Protein AF-A0A257KDQ7-F1 (afdb_monomer_lite)

Radius of gyration: 18.87 Å; chains: 1; bounding box: 33×30×52 Å

Secondary structure (DSSP, 8-state):
-HHHHHHHHHHS-HHHHHHHHHHHHHHHHHHHHHHHHHH-TT------HHHHHHHHHHHHHHHHHHHHHHHHHHH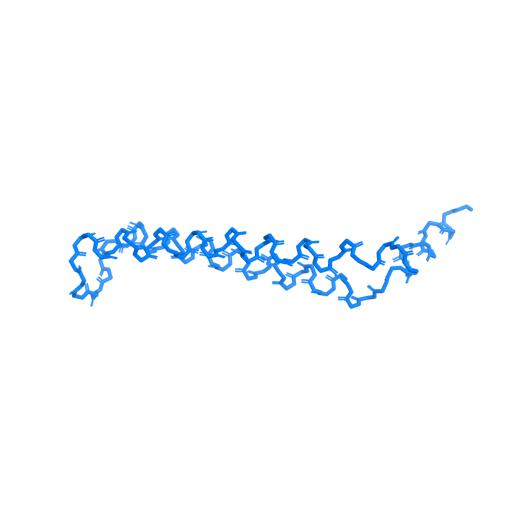TTS--

Foldseek 3Di:
DVVVVVVVVVPPDPVLVVVVVVLVVVLVVLLVVLVCLVPVPPDPDPDDPVVSPVVSVVSNVVSVVSVVVSVVVVVVVVPD

Sequence (80 aa):
MLQKLIQVYMKKSPQQRFLLIIAMLFFLIYLTLGLLLLFWKSLPLQLNPMQRTLFGSLVVVYALFRFWRFYQSHIHEQED

Structure (mmCIF, N/CA/C/O backbone):
data_AF-A0A257KDQ7-F1
#
_entry.id   AF-A0A257KDQ7-F1
#
loop_
_atom_site.group_PDB
_atom_site.id
_atom_site.type_symbol
_atom_site.label_atom_id
_atom_site.label_alt_id
_atom_site.label_comp_id
_atom_site.label_asym_id
_atom_site.label_entity_id
_atom_site.label_seq_id
_atom_site.pdbx_PDB_ins_code
_atom_site.Cartn_x
_atom_site.Cartn_y
_atom_site.Cartn_z
_atom_site.occupancy
_atom_site.B_iso_or_equiv
_atom_site.auth_seq_id
_atom_site.auth_comp_id
_atom_site.auth_asym_id
_atom_site.auth_atom_id
_atom_site.pdbx_PDB_model_num
ATOM 1 N N . MET A 1 1 ? 15.225 -23.020 -31.869 1.00 61.78 1 MET A N 1
ATOM 2 C CA . MET A 1 1 ? 13.976 -22.223 -31.764 1.00 61.78 1 MET A CA 1
ATOM 3 C C . MET A 1 1 ? 13.761 -21.609 -30.378 1.00 61.78 1 MET A C 1
ATOM 5 O O . MET A 1 1 ? 13.375 -20.451 -30.313 1.00 61.78 1 MET A O 1
ATOM 9 N N . LEU A 1 2 ? 14.091 -22.310 -29.285 1.00 73.19 2 LEU A N 1
ATOM 10 C CA . LEU A 1 2 ? 13.970 -21.804 -27.903 1.00 73.19 2 LEU A CA 1
ATOM 11 C C . LEU A 1 2 ? 14.744 -20.500 -27.621 1.00 73.19 2 LEU A C 1
ATOM 13 O O . LEU A 1 2 ? 14.275 -19.646 -26.879 1.00 73.19 2 LEU A O 1
ATOM 17 N N . GLN A 1 3 ? 15.889 -20.290 -28.275 1.00 71.75 3 GLN A N 1
ATOM 18 C CA . GLN A 1 3 ? 16.702 -19.083 -28.077 1.00 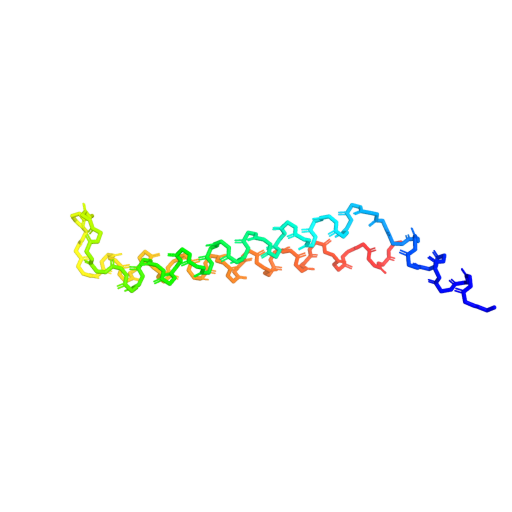71.75 3 GLN A CA 1
ATOM 19 C C . GLN A 1 3 ? 16.019 -17.783 -28.539 1.00 71.75 3 GLN A C 1
ATOM 21 O O . GLN A 1 3 ? 16.270 -16.728 -27.960 1.00 71.75 3 GLN A O 1
ATOM 26 N N . LYS A 1 4 ? 15.109 -17.839 -29.525 1.00 66.81 4 LYS A N 1
ATOM 27 C CA . LYS A 1 4 ? 14.343 -16.655 -29.956 1.00 66.81 4 LYS A CA 1
ATOM 28 C C . LYS A 1 4 ? 13.323 -16.215 -28.900 1.00 66.81 4 LYS A C 1
ATOM 30 O O . LYS A 1 4 ? 13.111 -15.022 -28.731 1.00 66.81 4 LYS A O 1
ATOM 35 N N . LEU A 1 5 ? 12.746 -17.157 -28.150 1.00 71.31 5 LEU A N 1
ATOM 36 C CA . LEU A 1 5 ? 11.796 -16.855 -27.072 1.00 71.31 5 LEU A CA 1
ATOM 37 C C . LEU A 1 5 ? 12.490 -16.156 -25.895 1.00 71.31 5 LEU A C 1
ATOM 39 O O . LEU A 1 5 ? 11.964 -15.188 -25.351 1.00 71.31 5 LEU A O 1
ATOM 43 N N . ILE A 1 6 ? 13.708 -16.591 -25.564 1.00 69.75 6 ILE A N 1
ATOM 44 C CA . ILE A 1 6 ? 14.531 -15.982 -24.508 1.00 69.75 6 ILE A CA 1
ATOM 45 C C . ILE A 1 6 ? 14.955 -14.559 -24.906 1.00 69.75 6 ILE A C 1
ATOM 47 O O . ILE A 1 6 ? 14.876 -13.647 -24.091 1.00 69.75 6 ILE A O 1
ATOM 51 N N . GLN A 1 7 ? 15.319 -14.338 -26.173 1.00 65.69 7 GLN A N 1
ATOM 52 C CA . GLN A 1 7 ? 15.646 -13.011 -26.716 1.00 65.69 7 GLN A CA 1
ATOM 53 C C . GLN A 1 7 ? 14.458 -12.033 -26.654 1.00 65.69 7 GLN A C 1
ATOM 55 O O . GLN A 1 7 ? 14.635 -10.881 -26.267 1.00 65.69 7 GLN A O 1
ATOM 60 N N . VAL A 1 8 ? 13.236 -12.486 -26.958 1.00 65.25 8 VAL A N 1
ATOM 61 C CA . VAL A 1 8 ? 12.013 -11.666 -26.832 1.00 65.25 8 VAL A CA 1
ATOM 62 C C . VAL A 1 8 ? 11.709 -11.343 -25.364 1.00 65.25 8 VAL A C 1
ATOM 64 O O . VAL A 1 8 ? 11.361 -10.209 -25.037 1.00 65.25 8 VAL A O 1
ATOM 67 N N . TYR A 1 9 ? 11.917 -12.300 -24.454 1.00 61.78 9 TYR A N 1
ATOM 68 C CA . TYR A 1 9 ? 11.806 -12.053 -23.015 1.00 61.78 9 TYR A CA 1
ATOM 69 C C . TYR A 1 9 ? 12.929 -11.165 -22.458 1.00 61.78 9 TYR A C 1
ATOM 71 O O . TYR A 1 9 ? 12.699 -10.513 -21.442 1.00 61.78 9 TYR A O 1
ATOM 79 N N . MET A 1 10 ? 14.106 -11.102 -23.080 1.00 60.69 10 MET A N 1
ATOM 80 C CA . MET A 1 10 ? 15.185 -10.186 -22.683 1.00 60.69 10 MET A CA 1
ATOM 81 C C . MET A 1 10 ? 15.072 -8.792 -23.317 1.00 60.69 10 MET A C 1
ATOM 83 O O . MET A 1 10 ? 15.618 -7.844 -22.765 1.00 60.69 10 MET A O 1
ATOM 87 N N . LYS A 1 11 ? 14.339 -8.637 -24.429 1.00 56.25 11 LYS A N 1
ATOM 88 C CA . LYS A 1 11 ? 14.083 -7.334 -25.075 1.00 56.25 11 LYS A CA 1
ATOM 89 C C . LYS A 1 11 ? 13.063 -6.455 -24.344 1.00 56.25 11 LYS A C 1
ATOM 91 O O . LYS A 1 11 ? 13.032 -5.253 -24.578 1.00 56.25 11 LYS A O 1
ATOM 96 N N . LYS A 1 12 ? 12.237 -7.024 -23.458 1.00 52.94 12 LYS A N 1
ATOM 97 C CA . LYS A 1 12 ? 11.403 -6.228 -22.546 1.00 52.94 12 LYS A CA 1
ATOM 98 C C . LYS A 1 12 ? 12.307 -5.582 -21.498 1.00 52.94 12 LYS A C 1
ATOM 100 O O . LYS A 1 12 ? 12.933 -6.300 -20.720 1.00 52.94 12 LYS A O 1
ATOM 105 N N . SER A 1 13 ? 12.349 -4.248 -21.504 1.00 64.44 13 SER A N 1
ATOM 106 C CA . SER A 1 13 ? 13.127 -3.413 -20.584 1.00 64.44 13 SER A CA 1
ATOM 107 C C . SER A 1 13 ? 13.092 -3.977 -19.148 1.00 64.44 13 SER A C 1
ATOM 109 O O . SER A 1 13 ? 12.004 -4.155 -18.583 1.00 64.44 13 SER A O 1
ATOM 111 N N . PRO A 1 14 ? 14.254 -4.264 -18.526 1.00 61.53 14 PRO A N 1
ATOM 112 C CA . PRO A 1 14 ? 14.331 -4.709 -17.132 1.00 61.53 14 PRO A CA 1
ATOM 113 C C . PRO A 1 14 ? 13.630 -3.744 -16.166 1.00 61.53 14 PRO A C 1
ATOM 115 O O . PRO A 1 14 ? 13.065 -4.171 -15.158 1.00 61.53 14 PRO A O 1
ATOM 118 N N . GLN A 1 15 ? 13.612 -2.450 -16.502 1.00 62.06 15 GLN A N 1
ATOM 119 C CA . GLN A 1 15 ? 13.002 -1.403 -15.687 1.00 62.06 15 GLN A CA 1
ATOM 120 C C . GLN A 1 15 ? 11.476 -1.539 -15.617 1.00 62.06 15 GLN A C 1
ATOM 122 O O . GLN A 1 15 ? 10.912 -1.378 -14.536 1.00 62.06 15 GLN A O 1
ATOM 127 N N . GLN A 1 16 ? 10.808 -1.934 -16.708 1.00 67.69 16 GLN A N 1
ATOM 128 C CA . GLN A 1 16 ? 9.354 -2.157 -16.709 1.00 67.69 16 GLN A CA 1
ATOM 129 C C . GLN A 1 16 ? 8.947 -3.316 -15.782 1.00 67.69 16 GLN A C 1
ATOM 131 O O . GLN A 1 16 ? 7.928 -3.249 -15.094 1.00 67.69 16 GLN A O 1
ATOM 136 N N . ARG A 1 17 ? 9.764 -4.374 -15.703 1.00 73.50 17 ARG A N 1
ATOM 137 C CA . ARG A 1 17 ? 9.517 -5.512 -14.796 1.00 73.50 17 ARG A CA 1
ATOM 138 C C . ARG A 1 17 ? 9.800 -5.173 -13.340 1.00 73.50 17 ARG A C 1
ATOM 140 O O . ARG A 1 17 ? 9.069 -5.612 -12.457 1.00 73.50 17 ARG A O 1
ATOM 147 N N . PHE A 1 18 ? 10.836 -4.381 -13.092 1.00 80.19 18 PHE A N 1
ATOM 148 C CA . PHE A 1 18 ? 11.155 -3.906 -11.752 1.00 80.19 18 PHE A CA 1
ATOM 149 C C . PHE A 1 18 ? 10.025 -3.036 -11.183 1.00 80.19 18 PHE A C 1
ATOM 151 O O . PHE A 1 18 ? 9.602 -3.230 -10.043 1.00 80.19 18 PHE A O 1
ATOM 158 N N . LEU A 1 19 ? 9.461 -2.152 -12.011 1.00 78.75 19 LEU A N 1
ATOM 159 C CA . LEU A 1 19 ? 8.319 -1.318 -11.641 1.00 78.75 19 LEU A CA 1
ATOM 160 C C . LEU A 1 19 ? 7.061 -2.144 -11.331 1.00 78.75 19 LEU A C 1
ATOM 162 O O . LEU A 1 19 ? 6.378 -1.853 -10.351 1.00 78.75 19 LEU A O 1
ATOM 166 N N . LEU A 1 20 ? 6.796 -3.199 -12.110 1.00 76.81 20 LEU A N 1
ATOM 167 C CA . LEU A 1 20 ? 5.696 -4.144 -11.868 1.00 76.81 20 LEU A CA 1
ATOM 168 C C . LEU A 1 20 ? 5.815 -4.839 -10.504 1.00 76.81 20 LEU A C 1
ATOM 170 O O . LEU A 1 20 ? 4.841 -4.896 -9.754 1.00 76.81 20 LEU A O 1
ATOM 174 N N . ILE A 1 21 ? 7.006 -5.339 -10.162 1.00 83.88 21 ILE A N 1
ATOM 175 C CA . ILE A 1 21 ? 7.250 -6.022 -8.881 1.00 83.88 21 ILE A CA 1
ATOM 176 C C . ILE A 1 21 ? 7.085 -5.045 -7.714 1.00 83.88 21 ILE A C 1
ATOM 178 O O . ILE A 1 21 ? 6.438 -5.380 -6.724 1.00 83.88 21 ILE A O 1
ATOM 182 N N . ILE A 1 22 ? 7.610 -3.824 -7.839 1.00 84.62 22 ILE A N 1
ATOM 183 C CA . ILE A 1 22 ? 7.434 -2.774 -6.830 1.00 84.62 22 ILE A CA 1
ATOM 184 C C . ILE A 1 22 ? 5.953 -2.421 -6.660 1.00 84.62 22 ILE A C 1
ATOM 186 O O . ILE A 1 22 ? 5.470 -2.351 -5.531 1.00 84.62 22 ILE A O 1
ATOM 190 N N . ALA A 1 23 ? 5.211 -2.232 -7.753 1.00 82.00 23 ALA A N 1
ATOM 191 C CA . ALA A 1 23 ? 3.782 -1.935 -7.698 1.00 82.00 23 ALA A CA 1
ATOM 192 C C . ALA A 1 23 ? 2.995 -3.055 -7.000 1.00 82.00 23 ALA A C 1
ATOM 194 O O . ALA A 1 23 ? 2.158 -2.772 -6.143 1.00 82.00 23 ALA A O 1
ATOM 195 N N . MET A 1 24 ? 3.311 -4.315 -7.310 1.00 84.69 24 MET A N 1
ATOM 196 C CA . MET A 1 24 ? 2.703 -5.483 -6.673 1.00 84.69 24 MET A CA 1
ATOM 197 C C . MET A 1 24 ? 3.058 -5.583 -5.182 1.00 84.69 24 MET A C 1
ATOM 199 O O . MET A 1 24 ? 2.179 -5.849 -4.363 1.00 84.69 24 MET A O 1
ATOM 203 N N . LEU A 1 25 ? 4.314 -5.315 -4.814 1.00 90.06 25 LEU A N 1
ATOM 204 C CA . LEU A 1 25 ? 4.772 -5.305 -3.424 1.00 90.06 25 LEU A CA 1
ATOM 205 C C . LEU A 1 25 ? 4.033 -4.237 -2.606 1.00 90.06 25 LEU A C 1
ATOM 207 O O . LEU A 1 25 ? 3.472 -4.540 -1.553 1.00 90.06 25 LEU A O 1
ATOM 211 N N . PHE A 1 26 ? 3.980 -2.999 -3.107 1.00 84.19 26 PHE A N 1
ATOM 212 C CA . PHE A 1 26 ? 3.260 -1.912 -2.442 1.00 84.19 26 PHE A CA 1
ATOM 213 C C . PHE A 1 26 ? 1.763 -2.192 -2.359 1.00 84.19 26 PHE A C 1
ATOM 215 O O . PHE A 1 26 ? 1.166 -1.941 -1.316 1.00 84.19 26 PHE A O 1
ATOM 222 N N . PHE A 1 27 ? 1.156 -2.739 -3.413 1.00 86.00 27 PHE A N 1
ATOM 223 C CA . PHE A 1 27 ? -0.246 -3.148 -3.385 1.00 86.00 27 PHE A CA 1
ATOM 224 C C . PHE A 1 27 ? -0.516 -4.143 -2.251 1.00 86.00 27 PHE A C 1
ATOM 226 O O . PHE A 1 27 ? -1.444 -3.935 -1.473 1.00 86.00 27 PHE A O 1
ATOM 233 N N . LEU A 1 28 ? 0.329 -5.168 -2.103 1.00 89.38 28 LEU A N 1
ATOM 234 C CA . LEU A 1 28 ? 0.200 -6.153 -1.029 1.00 89.38 28 LEU A CA 1
ATOM 235 C C . LEU A 1 28 ? 0.326 -5.509 0.358 1.00 89.38 28 LEU A C 1
ATOM 237 O O . LEU A 1 28 ? -0.467 -5.817 1.249 1.00 89.38 28 LEU A O 1
ATOM 241 N N . ILE A 1 29 ? 1.280 -4.586 0.529 1.00 90.50 29 ILE A N 1
ATOM 242 C CA . ILE A 1 29 ? 1.456 -3.814 1.768 1.00 90.50 29 ILE A CA 1
ATOM 243 C C . ILE A 1 29 ? 0.206 -2.981 2.069 1.00 90.50 29 ILE A C 1
ATOM 245 O O . ILE A 1 29 ? -0.334 -3.095 3.161 1.00 90.50 29 ILE A O 1
ATOM 249 N N . TYR A 1 30 ? -0.303 -2.178 1.130 1.00 85.69 30 TYR A N 1
ATOM 250 C CA . TYR A 1 30 ? -1.494 -1.350 1.366 1.00 85.69 30 TYR A CA 1
ATOM 251 C C . TYR A 1 30 ? -2.757 -2.185 1.605 1.00 85.69 30 TYR A C 1
ATOM 253 O O . TYR A 1 30 ? -3.588 -1.810 2.432 1.00 85.69 30 TYR A O 1
ATOM 261 N N . LEU A 1 31 ? -2.894 -3.327 0.928 1.00 86.12 31 LEU A N 1
ATOM 262 C CA . LEU A 1 31 ? -4.027 -4.235 1.100 1.00 86.12 31 LEU A CA 1
ATOM 263 C C . LEU A 1 31 ? -3.996 -4.893 2.480 1.00 86.12 31 LEU A C 1
ATOM 265 O O . LEU A 1 31 ? -5.002 -4.876 3.192 1.00 86.12 31 LEU A O 1
ATOM 269 N N . THR A 1 32 ? -2.833 -5.405 2.892 1.00 89.38 32 THR A N 1
ATOM 270 C CA . THR A 1 32 ? -2.655 -5.940 4.246 1.00 89.38 32 THR A CA 1
ATOM 271 C C . THR A 1 32 ? -2.853 -4.860 5.299 1.00 89.38 32 THR A C 1
ATOM 273 O O . THR A 1 32 ? -3.586 -5.121 6.242 1.00 89.38 32 THR A O 1
ATOM 276 N N . LEU A 1 33 ? -2.328 -3.641 5.118 1.00 87.12 33 LEU A N 1
ATOM 277 C CA . LEU A 1 33 ? -2.531 -2.513 6.039 1.00 87.12 33 LEU A CA 1
ATOM 278 C C . LEU A 1 33 ? -4.007 -2.111 6.163 1.00 87.12 33 LEU A C 1
ATOM 280 O O . LEU A 1 33 ? -4.484 -1.860 7.268 1.00 87.12 33 LEU A O 1
ATOM 284 N N . GLY A 1 34 ? -4.737 -2.062 5.045 1.00 84.25 34 GLY A N 1
ATOM 285 C CA . GLY A 1 34 ? -6.168 -1.758 5.017 1.00 84.25 34 GLY A CA 1
ATOM 286 C C . GLY A 1 34 ? -6.988 -2.807 5.766 1.00 84.25 34 GLY A C 1
ATOM 287 O O . GLY A 1 34 ? -7.816 -2.454 6.609 1.00 84.25 34 GLY A O 1
ATOM 288 N N . LEU A 1 35 ? -6.700 -4.094 5.535 1.00 85.19 35 LEU A N 1
ATOM 289 C CA . LEU A 1 35 ? -7.284 -5.189 6.314 1.00 85.19 35 LEU A CA 1
ATOM 290 C C . LEU A 1 35 ? -6.913 -5.078 7.794 1.00 85.19 35 LEU A C 1
ATOM 292 O O . LEU A 1 35 ? -7.783 -5.205 8.648 1.00 85.19 35 LEU A O 1
ATOM 296 N N . LEU A 1 36 ? -5.651 -4.796 8.107 1.00 85.25 36 LEU A N 1
ATOM 297 C CA . LEU A 1 36 ? -5.172 -4.622 9.475 1.00 85.25 36 LEU A CA 1
ATOM 298 C C . LEU A 1 36 ? -5.952 -3.506 10.178 1.00 85.25 36 LEU A C 1
ATOM 300 O O . LEU A 1 36 ? -6.459 -3.715 11.268 1.00 85.25 36 LEU A O 1
ATOM 304 N N . LEU A 1 37 ? -6.154 -2.355 9.539 1.00 79.81 37 LEU A N 1
ATOM 305 C CA . LEU A 1 37 ? -6.935 -1.244 10.098 1.00 79.81 37 LEU A CA 1
ATOM 306 C C . LEU A 1 37 ? -8.411 -1.612 10.351 1.00 79.81 37 LEU A C 1
ATOM 308 O O . LEU A 1 37 ? -8.987 -1.225 11.379 1.00 79.81 37 LEU A O 1
ATOM 312 N N . LEU A 1 38 ? -9.013 -2.381 9.439 1.00 77.75 38 LEU A N 1
ATOM 313 C CA . LEU A 1 38 ? -10.395 -2.867 9.542 1.00 77.75 38 LEU A CA 1
ATOM 314 C C . LEU A 1 38 ? -10.561 -3.925 10.648 1.00 77.75 38 LEU A C 1
ATOM 316 O O . LEU A 1 38 ? -11.466 -3.813 11.480 1.00 77.75 38 LEU A O 1
ATOM 320 N N . PHE A 1 39 ? -9.680 -4.925 10.697 1.00 78.69 39 PHE A N 1
ATOM 321 C CA . PHE A 1 39 ? -9.779 -6.066 11.615 1.00 78.69 39 PHE A CA 1
AT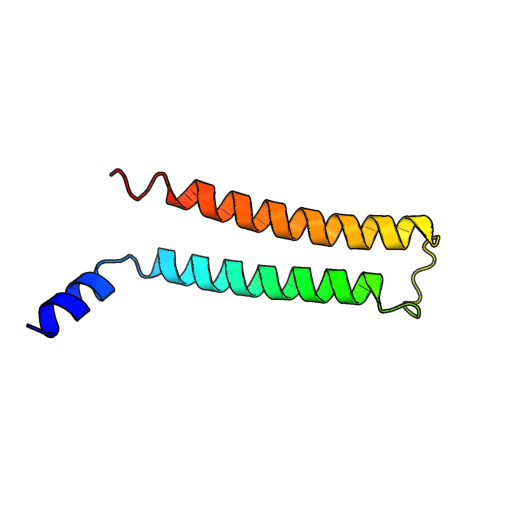OM 322 C C . PHE A 1 39 ? -9.166 -5.799 12.994 1.00 78.69 39 PHE A C 1
ATOM 324 O O . PHE A 1 39 ? -9.666 -6.301 14.004 1.00 78.69 39 PHE A O 1
ATOM 331 N N . TRP A 1 40 ? -8.120 -4.980 13.083 1.00 73.69 40 TRP A N 1
ATOM 332 C CA . TRP A 1 40 ? -7.382 -4.752 14.322 1.00 73.69 40 TRP A CA 1
ATOM 333 C C . TRP A 1 40 ? -8.091 -3.717 15.197 1.00 73.69 40 TRP A C 1
ATOM 335 O O . TRP A 1 40 ? -7.785 -2.523 15.201 1.00 73.69 40 TRP A O 1
ATOM 345 N N . LYS A 1 41 ? -9.088 -4.188 15.960 1.00 65.38 41 LYS A N 1
ATOM 346 C CA . LYS A 1 41 ? -9.916 -3.337 16.828 1.00 65.38 41 LYS A CA 1
ATOM 347 C C . LYS A 1 41 ? -9.234 -2.775 18.068 1.00 65.38 41 LYS A C 1
ATOM 349 O O . LYS A 1 41 ? -9.728 -1.785 18.592 1.00 65.38 41 LYS A O 1
ATOM 354 N N . SER A 1 42 ? -8.117 -3.359 18.481 1.00 65.69 42 SER A N 1
ATOM 355 C CA . SER A 1 42 ? -7.359 -2.964 19.670 1.00 65.69 42 SER A CA 1
ATOM 356 C C . SER A 1 42 ? -6.236 -1.962 19.404 1.00 65.69 42 SER A C 1
ATOM 358 O O . SER A 1 42 ? -5.443 -1.702 20.304 1.00 65.69 42 SER A O 1
ATOM 360 N N . LEU A 1 43 ? -6.130 -1.407 18.190 1.00 68.44 43 LEU A N 1
ATOM 361 C CA . LEU A 1 43 ? -5.187 -0.320 17.946 1.00 68.44 43 LEU A CA 1
ATOM 362 C C . LEU A 1 43 ? -5.528 0.826 18.915 1.00 68.44 43 LEU A C 1
ATOM 364 O O . LEU A 1 43 ? -6.674 1.282 18.890 1.00 68.44 43 LEU A O 1
ATOM 368 N N . PRO A 1 44 ? -4.581 1.300 19.750 1.00 63.22 44 PRO A N 1
ATOM 369 C CA . PRO A 1 44 ? -4.792 2.386 20.710 1.00 63.22 44 PRO A CA 1
ATOM 370 C C . PRO A 1 44 ? -4.834 3.742 19.989 1.00 63.22 44 PRO A C 1
ATOM 372 O O . PRO A 1 44 ? -4.187 4.712 20.369 1.00 63.22 44 PRO A O 1
ATOM 375 N N . LEU A 1 45 ? -5.569 3.798 18.886 1.00 65.12 45 LEU A N 1
ATOM 376 C CA . LEU A 1 45 ? -5.882 5.007 18.163 1.00 65.12 45 LEU A CA 1
ATOM 377 C C . LEU A 1 45 ? -7.172 5.526 18.790 1.00 65.12 45 LEU A C 1
ATOM 379 O O . LEU A 1 45 ? -8.204 4.862 18.709 1.00 65.12 45 LEU A O 1
ATOM 383 N N . GLN A 1 46 ? -7.116 6.704 19.413 1.00 66.75 46 GLN A N 1
ATOM 384 C CA . GLN A 1 46 ? -8.266 7.426 19.983 1.00 66.75 46 GLN A CA 1
ATOM 385 C C . GLN A 1 46 ? -9.224 7.946 18.889 1.00 66.75 46 GLN A C 1
ATOM 387 O O . GLN A 1 46 ? -9.738 9.058 18.955 1.00 66.75 46 GLN A O 1
ATOM 392 N N . LEU A 1 47 ? -9.416 7.165 17.829 1.00 65.62 47 LEU A N 1
ATOM 393 C CA . LEU A 1 47 ? -10.227 7.505 16.678 1.00 65.62 47 LEU A CA 1
ATOM 394 C C . LEU A 1 47 ? -11.616 6.911 16.866 1.00 65.62 47 LEU A C 1
ATOM 396 O O . LEU A 1 47 ? -11.777 5.729 17.179 1.00 65.62 47 LEU A O 1
ATOM 400 N N . ASN A 1 48 ? -12.621 7.751 16.644 1.00 75.44 48 ASN A N 1
ATOM 401 C CA . ASN A 1 48 ? -14.026 7.380 16.744 1.00 75.44 48 ASN A CA 1
ATOM 402 C C . ASN A 1 48 ? -14.316 6.186 15.798 1.00 75.44 48 ASN A C 1
ATOM 404 O O . ASN A 1 48 ? -13.683 6.094 14.739 1.00 75.44 48 ASN A O 1
ATOM 408 N N . PRO A 1 49 ? -15.275 5.285 16.090 1.00 73.12 49 PRO A N 1
ATOM 409 C CA . PRO A 1 49 ? -15.550 4.107 15.256 1.00 73.12 49 PRO A CA 1
ATOM 410 C C . PRO A 1 49 ? -15.787 4.456 13.779 1.00 73.12 49 PRO A C 1
ATOM 412 O O . PRO A 1 49 ? -15.317 3.755 12.886 1.00 73.12 49 PRO A O 1
ATOM 415 N N . MET A 1 50 ? -16.437 5.597 13.529 1.00 80.38 50 MET A N 1
ATOM 416 C CA . MET A 1 50 ? -16.649 6.167 12.196 1.00 80.38 50 MET A CA 1
ATOM 417 C C . MET A 1 50 ? -15.327 6.476 11.474 1.00 80.38 50 MET A C 1
ATOM 419 O O . MET A 1 50 ? -15.161 6.145 10.303 1.00 80.38 50 MET A O 1
ATOM 423 N N . GLN A 1 51 ? -14.369 7.086 12.178 1.00 80.31 51 GLN A N 1
ATOM 424 C CA . GLN A 1 51 ? -13.076 7.495 11.623 1.00 80.31 51 GLN A CA 1
ATOM 425 C C . GLN A 1 51 ? -12.207 6.289 11.277 1.00 80.31 51 GLN A C 1
ATOM 427 O O . GLN A 1 51 ? -11.535 6.315 10.251 1.00 80.31 51 GLN A O 1
ATOM 432 N N . ARG A 1 52 ? -12.250 5.216 12.077 1.00 76.31 52 ARG A N 1
ATOM 433 C CA . ARG A 1 52 ? -11.528 3.971 11.764 1.00 76.31 52 ARG A CA 1
ATOM 434 C C . ARG A 1 52 ? -12.005 3.337 10.465 1.00 76.31 52 ARG A C 1
ATOM 436 O O . ARG A 1 52 ? -11.177 2.972 9.633 1.00 76.31 52 ARG A O 1
ATOM 443 N N . THR A 1 53 ? -13.318 3.243 10.275 1.00 80.56 53 THR A N 1
ATOM 444 C CA . THR A 1 53 ? -13.889 2.704 9.035 1.00 80.56 53 THR A CA 1
ATOM 445 C C . THR A 1 53 ? -13.553 3.599 7.844 1.00 80.56 53 THR A C 1
ATOM 447 O O . THR A 1 53 ? -13.176 3.088 6.790 1.00 80.56 53 THR A O 1
ATOM 450 N N . LEU A 1 54 ? -13.596 4.926 8.023 1.00 86.44 54 LEU A N 1
ATOM 451 C CA . LEU A 1 54 ? -13.209 5.882 6.983 1.00 86.44 54 LEU A CA 1
ATOM 452 C C . LEU A 1 54 ? -11.735 5.726 6.584 1.00 86.44 54 LEU A C 1
ATOM 454 O O . LEU A 1 54 ? -11.430 5.662 5.398 1.00 86.44 54 LEU A O 1
ATOM 458 N N . PHE A 1 55 ? -10.832 5.617 7.564 1.00 83.94 55 PHE A N 1
ATOM 459 C CA . PHE A 1 55 ? -9.397 5.439 7.331 1.00 83.94 55 PHE A CA 1
ATOM 460 C C . PHE A 1 55 ? -9.093 4.114 6.629 1.00 83.94 55 PHE A C 1
ATOM 462 O O . PHE A 1 55 ? -8.364 4.103 5.640 1.00 83.94 55 PHE A O 1
ATOM 469 N N . GLY A 1 56 ? -9.677 3.006 7.096 1.00 83.88 56 GLY A N 1
ATOM 470 C CA . GLY A 1 56 ? -9.516 1.700 6.453 1.00 83.88 56 GLY A CA 1
ATOM 471 C C . GLY A 1 56 ? -10.027 1.709 5.010 1.00 83.88 56 GLY A C 1
ATOM 472 O O . GLY A 1 56 ? -9.317 1.282 4.100 1.00 83.88 56 GLY A O 1
ATOM 473 N N . SER A 1 57 ? -11.215 2.277 4.779 1.00 86.31 57 SER A N 1
ATOM 474 C CA . SER A 1 57 ? -11.787 2.408 3.436 1.00 86.31 57 SER A CA 1
ATOM 475 C C . SER A 1 57 ? -10.939 3.303 2.529 1.00 86.31 57 SER A C 1
ATOM 477 O O . SER A 1 57 ? -10.740 2.966 1.365 1.00 86.31 57 SER A O 1
ATOM 479 N N . LEU A 1 58 ? -10.405 4.415 3.045 1.00 89.62 58 LEU A N 1
ATOM 480 C CA . LEU A 1 58 ? -9.508 5.305 2.300 1.00 89.62 58 LEU A CA 1
ATOM 481 C C . LEU A 1 58 ? -8.247 4.579 1.833 1.00 89.62 58 LEU A C 1
ATOM 483 O O . LEU A 1 58 ? -7.855 4.731 0.679 1.00 89.62 58 LEU A O 1
ATOM 487 N N . VAL A 1 59 ? -7.635 3.765 2.698 1.00 86.81 59 VAL A N 1
ATOM 488 C CA . VAL A 1 59 ? -6.436 2.985 2.351 1.00 86.81 59 VAL A CA 1
ATOM 489 C C . VAL A 1 59 ? -6.743 1.962 1.255 1.00 86.81 59 VAL A C 1
ATOM 491 O O . VAL A 1 59 ? -5.965 1.831 0.309 1.00 86.81 59 VAL A O 1
ATOM 494 N N . VAL A 1 60 ? -7.894 1.289 1.329 1.00 85.50 60 VAL A N 1
ATOM 495 C CA . VAL A 1 60 ? -8.330 0.334 0.295 1.00 85.50 60 VAL A CA 1
ATOM 496 C C . VAL A 1 60 ? -8.596 1.039 -1.040 1.00 85.50 60 VAL A C 1
ATOM 498 O O . VAL A 1 60 ? -8.091 0.603 -2.075 1.00 85.50 60 VAL A O 1
ATOM 501 N N . VAL A 1 61 ? -9.326 2.160 -1.035 1.00 89.62 61 VAL A N 1
ATOM 502 C CA . VAL A 1 61 ? -9.589 2.956 -2.249 1.00 89.62 61 VAL A CA 1
ATOM 503 C C . VAL A 1 61 ? -8.286 3.497 -2.845 1.00 89.62 61 VAL A C 1
ATOM 505 O O . VAL A 1 61 ? -8.086 3.433 -4.059 1.00 89.62 61 VAL A O 1
ATOM 508 N N . TYR A 1 62 ? -7.360 3.969 -2.008 1.00 85.88 62 TYR A N 1
ATOM 509 C CA . TYR A 1 62 ? -6.046 4.431 -2.448 1.00 85.88 62 TYR A CA 1
ATOM 510 C C . TYR A 1 62 ? -5.231 3.308 -3.101 1.00 85.88 62 TYR A C 1
ATOM 512 O O . TYR A 1 62 ? -4.609 3.537 -4.139 1.00 85.88 62 TYR A O 1
ATOM 520 N N . ALA A 1 63 ? -5.264 2.090 -2.548 1.00 82.12 63 ALA A N 1
ATOM 521 C CA . ALA A 1 63 ? -4.591 0.932 -3.134 1.00 82.12 63 ALA A CA 1
ATOM 522 C C . ALA A 1 63 ? -5.114 0.615 -4.548 1.00 82.12 63 ALA A C 1
ATOM 524 O O . ALA A 1 63 ? -4.317 0.361 -5.455 1.00 82.12 63 ALA A O 1
ATOM 525 N N . LEU A 1 64 ? -6.434 0.704 -4.761 1.00 82.06 64 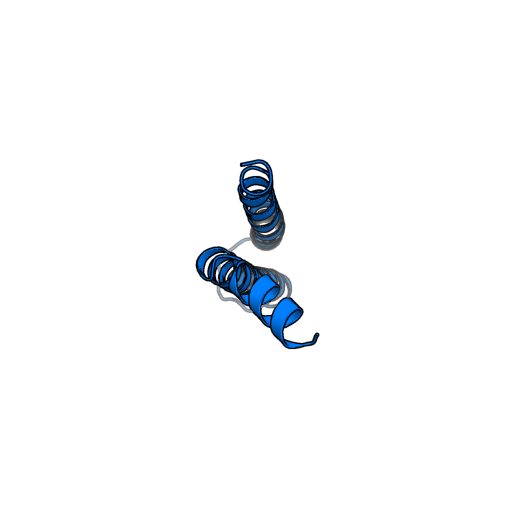LEU A N 1
ATOM 526 C CA . LEU A 1 64 ? -7.059 0.522 -6.078 1.00 82.06 64 LEU A CA 1
ATOM 527 C C . LEU A 1 64 ? -6.648 1.626 -7.063 1.00 82.06 64 LEU A C 1
ATOM 529 O O . LEU A 1 64 ? -6.228 1.338 -8.185 1.00 82.06 64 LEU A O 1
ATOM 533 N N . PHE A 1 65 ? -6.695 2.888 -6.633 1.00 84.19 65 PHE A N 1
ATOM 534 C CA . PHE A 1 65 ? -6.294 4.025 -7.466 1.00 84.19 65 PHE A CA 1
ATOM 535 C C . PHE A 1 65 ? -4.802 3.979 -7.837 1.00 84.19 65 PHE A C 1
ATOM 537 O O . PHE A 1 65 ? -4.404 4.315 -8.955 1.00 84.19 65 PHE A O 1
ATOM 544 N N . ARG A 1 66 ? -3.954 3.509 -6.915 1.00 77.81 66 ARG A N 1
ATOM 545 C CA . ARG A 1 66 ? -2.517 3.318 -7.143 1.00 77.81 66 ARG A CA 1
ATOM 546 C C . ARG A 1 66 ? -2.256 2.300 -8.253 1.00 77.81 66 ARG A C 1
ATOM 548 O O . ARG A 1 66 ? -1.388 2.545 -9.093 1.00 77.81 66 ARG A O 1
ATOM 555 N N . PHE A 1 67 ? -3.002 1.195 -8.261 1.00 72.56 67 PHE A N 1
ATOM 556 C CA . PHE A 1 67 ? -2.899 0.164 -9.293 1.00 72.56 67 PHE A CA 1
ATOM 557 C C . PHE A 1 67 ? -3.373 0.684 -10.656 1.00 72.56 67 PHE A C 1
ATOM 559 O O . PHE A 1 67 ? -2.701 0.478 -11.666 1.00 72.56 67 PHE A O 1
ATOM 566 N N . TRP A 1 68 ? -4.468 1.450 -10.676 1.00 76.00 68 TRP A N 1
ATOM 567 C CA . TRP A 1 68 ? -4.961 2.101 -11.892 1.00 76.00 68 TRP A CA 1
ATOM 568 C C . TRP A 1 68 ? -3.914 3.029 -12.525 1.00 76.00 68 TRP A C 1
ATOM 570 O O . TRP A 1 68 ? -3.647 2.954 -13.725 1.00 76.00 68 TRP A O 1
ATOM 580 N N . ARG A 1 69 ? -3.251 3.863 -11.710 1.00 71.62 69 ARG A N 1
ATOM 581 C CA . ARG A 1 69 ? -2.219 4.797 -12.194 1.00 71.62 69 ARG A CA 1
ATOM 582 C C . ARG A 1 69 ? -1.033 4.084 -12.842 1.00 71.62 69 ARG A C 1
ATOM 584 O O . ARG A 1 69 ? -0.463 4.596 -13.798 1.00 71.62 69 ARG A O 1
ATOM 591 N N . PHE A 1 70 ? -0.667 2.918 -12.318 1.00 64.62 70 PHE A N 1
ATOM 592 C CA . PHE A 1 70 ? 0.404 2.100 -12.870 1.00 64.62 70 PHE A CA 1
ATOM 593 C C . PHE A 1 70 ? 0.047 1.555 -14.263 1.00 64.62 70 PHE A C 1
ATOM 595 O O . PHE A 1 70 ? 0.881 1.565 -15.163 1.00 64.62 70 PHE A O 1
ATOM 602 N N . TYR A 1 71 ? -1.205 1.142 -14.475 1.00 64.94 71 TYR A N 1
ATOM 603 C CA . TYR A 1 71 ? -1.660 0.640 -15.773 1.00 64.94 71 TYR A CA 1
ATOM 604 C C . TYR A 1 71 ? -1.610 1.720 -16.869 1.00 64.94 71 TYR A C 1
ATOM 606 O O . TYR A 1 71 ? -1.135 1.459 -17.972 1.00 64.94 71 TYR A O 1
ATOM 614 N N . GLN A 1 72 ? -2.008 2.956 -16.548 1.00 64.31 72 GLN A N 1
ATOM 615 C CA . GLN A 1 72 ? -2.028 4.070 -17.506 1.00 64.31 72 GLN A CA 1
ATOM 616 C C . GLN A 1 72 ? -0.626 4.455 -18.016 1.00 64.31 72 GLN A C 1
ATOM 618 O O . GLN A 1 72 ? -0.470 4.763 -19.194 1.00 64.31 72 GLN A O 1
ATOM 623 N N . SER A 1 73 ? 0.408 4.395 -17.166 1.00 59.28 73 SER A N 1
ATOM 624 C CA . SER A 1 73 ? 1.787 4.703 -17.581 1.00 59.28 73 SER A CA 1
ATOM 625 C C . SER A 1 73 ? 2.385 3.684 -18.555 1.00 59.28 73 SER A C 1
ATOM 627 O O . SER A 1 73 ? 3.347 4.008 -19.238 1.00 59.28 73 SER A O 1
ATOM 629 N N . HIS A 1 74 ? 1.829 2.472 -18.643 1.00 56.62 74 HIS A N 1
ATOM 630 C CA . HIS A 1 74 ? 2.334 1.420 -19.532 1.00 56.62 74 HIS A CA 1
ATOM 631 C C . HIS A 1 74 ? 1.638 1.354 -20.894 1.00 56.62 74 HIS A C 1
ATOM 633 O O . HIS A 1 74 ? 2.177 0.726 -21.802 1.00 56.62 74 HIS A O 1
ATOM 639 N N . ILE A 1 75 ? 0.474 1.994 -21.056 1.00 56.03 75 ILE A N 1
ATOM 640 C CA . ILE A 1 75 ? -0.234 2.048 -22.345 1.00 56.03 75 ILE A CA 1
ATOM 641 C C . ILE A 1 75 ? 0.545 2.894 -23.366 1.00 56.03 75 ILE A C 1
ATOM 643 O O . ILE A 1 75 ? 0.617 2.514 -24.527 1.00 56.03 75 ILE A O 1
ATOM 647 N N . HIS A 1 76 ? 1.199 3.978 -22.937 1.00 50.09 76 HIS A N 1
ATOM 648 C CA . HIS A 1 76 ? 1.928 4.876 -23.843 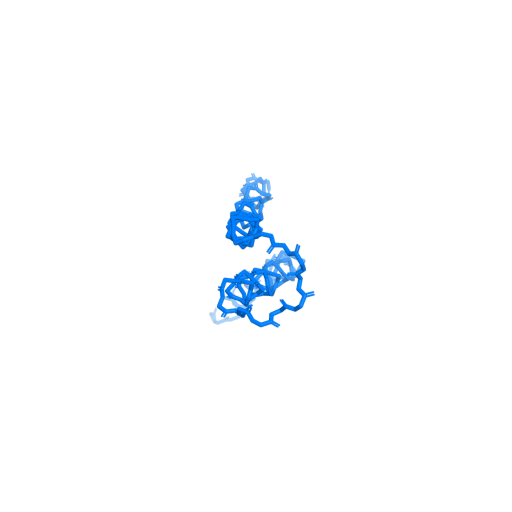1.00 50.09 76 HIS A CA 1
ATOM 649 C C . HIS A 1 76 ? 3.277 4.332 -24.345 1.00 50.09 76 HIS A C 1
ATOM 651 O O . HIS A 1 76 ? 3.795 4.838 -25.325 1.00 50.09 76 HIS A O 1
ATOM 657 N N . GLU A 1 77 ? 3.838 3.290 -23.724 1.00 49.41 77 GLU A N 1
ATOM 658 C CA . GLU A 1 77 ? 5.155 2.732 -24.096 1.00 49.41 77 GLU A CA 1
ATOM 659 C C . GLU A 1 77 ? 5.045 1.446 -24.939 1.00 49.41 77 GLU A C 1
ATOM 661 O O . GLU A 1 77 ? 6.022 0.731 -25.152 1.00 49.41 77 GLU A O 1
ATOM 666 N N . GLN A 1 78 ? 3.830 1.091 -25.364 1.00 46.53 78 GLN A N 1
ATOM 667 C CA . GLN A 1 78 ? 3.568 -0.009 -26.300 1.00 46.53 78 GLN A CA 1
ATOM 668 C C . GLN A 1 78 ? 3.288 0.496 -27.729 1.00 46.53 78 GLN A C 1
ATOM 670 O O . GLN A 1 78 ? 3.106 -0.337 -28.615 1.00 46.53 78 GLN A O 1
ATOM 675 N N . GLU A 1 79 ? 3.248 1.816 -27.946 1.00 47.88 79 GLU A N 1
ATOM 676 C CA . GLU A 1 79 ? 2.917 2.439 -29.239 1.00 47.88 79 GLU A CA 1
ATOM 677 C C . GLU A 1 79 ? 4.123 3.107 -29.939 1.00 47.88 79 GLU A C 1
ATOM 679 O O . GL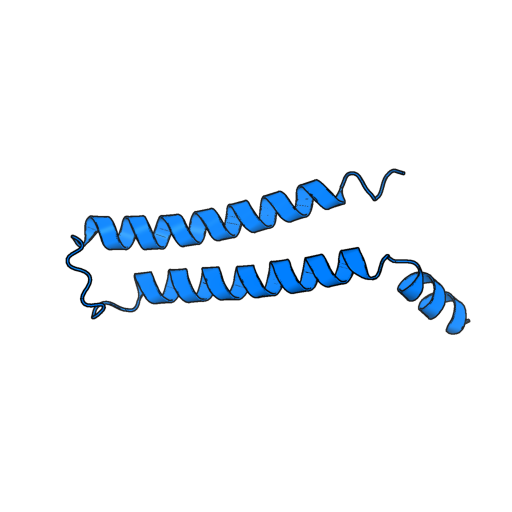U A 1 79 ? 4.037 3.353 -31.139 1.00 47.88 79 GLU A O 1
ATOM 684 N N . ASP A 1 80 ? 5.255 3.290 -29.240 1.00 36.12 80 ASP A N 1
ATOM 685 C CA . ASP A 1 80 ? 6.521 3.831 -29.778 1.00 36.12 80 ASP A CA 1
ATOM 686 C C . ASP A 1 80 ? 7.619 2.759 -29.961 1.00 36.12 80 ASP A C 1
ATOM 688 O O . ASP A 1 80 ? 7.825 1.926 -29.042 1.00 36.12 80 ASP A O 1
#

pLDDT: mean 73.46, std 12.21, range [36.12, 90.5]